Protein AF-A0A954VX16-F1 (afdb_monomer_lite)

Secondary structure (DSSP, 8-state):
---HHHHHHHHHHHHHHHTT-HHHHHHHHHHHHHH-SSHHHHHHHHHHHHHHHHHTT-HHHHHHHHHHHHHH---HHHHHHHHHHHHHHS--HHHHHHHHHHHHHHTTSS-SS-HHHHHHHHHHHHHHHHTT--

pLDDT: mean 83.78, std 14.0, range [43.88, 97.75]

Radius of gyration: 15.34 Å; chains: 1; bounding box: 31×36×38 Å

Foldseek 3Di:
DFDPVLVVLLVVLVVCLVVLVLVVSLVSLVVSLVVPPALLSVLVSLQVNLVSCVVVVVLVSSLVSLVVSCVSPNALVSLQSNLVSCLPPVLPNVSSVVSLVVSVVVLVPDDDVRPVVNVVSVCVNVVCVVVPSD

Sequence (134 aa):
MMPPSIQDLEKHAVKLRCHGEYEKARDVFRQCVTEAPDDGWRSYFHRMIADCYIDENEFELASSELNRAVEIDPLPFSLVNLAVFVGRDRRDVERARELFELALEMGRNISDAEFDFELFSRRTVRSMAELGAF

Structure (mmCIF, N/CA/C/O backbone):
data_AF-A0A954VX16-F1
#
_entry.id   AF-A0A954VX16-F1
#
loop_
_atom_site.group_PDB
_atom_site.id
_atom_site.type_symbol
_atom_site.label_atom_id
_atom_site.label_alt_id
_atom_site.label_comp_id
_atom_site.label_asym_id
_atom_site.label_entity_id
_atom_site.label_seq_id
_atom_site.pdbx_PDB_ins_code
_atom_site.Cartn_x
_atom_site.Cartn_y
_atom_site.Cartn_z
_atom_site.occupancy
_atom_site.B_iso_or_equiv
_atom_site.auth_seq_id
_atom_site.auth_comp_id
_atom_site.auth_asym_id
_atom_site.auth_atom_id
_atom_site.pdbx_PDB_model_num
ATOM 1 N N . MET A 1 1 ? 6.508 4.357 -18.444 1.00 72.75 1 MET A N 1
ATOM 2 C CA . MET A 1 1 ? 5.639 3.285 -18.993 1.00 72.75 1 MET A CA 1
ATOM 3 C C . MET A 1 1 ? 6.092 1.978 -18.372 1.00 72.75 1 MET A C 1
ATOM 5 O O . MET A 1 1 ? 7.295 1.750 -18.337 1.00 72.75 1 MET A O 1
ATOM 9 N N . MET A 1 2 ? 5.169 1.169 -17.851 1.00 82.56 2 MET A N 1
ATOM 10 C CA . MET A 1 2 ? 5.505 -0.087 -17.175 1.00 82.56 2 MET A CA 1
ATOM 11 C C . MET A 1 2 ? 6.027 -1.140 -18.178 1.00 82.56 2 MET A C 1
ATOM 13 O O . MET A 1 2 ? 5.388 -1.337 -19.214 1.00 82.56 2 MET A O 1
ATOM 17 N N . PRO A 1 3 ? 7.164 -1.808 -17.902 1.00 87.69 3 PRO A N 1
ATOM 18 C CA . PRO A 1 3 ? 7.676 -2.909 -18.713 1.00 87.69 3 PRO A CA 1
ATOM 19 C C . PRO A 1 3 ? 6.673 -4.069 -18.830 1.00 87.69 3 PRO A C 1
ATOM 21 O O . PRO A 1 3 ? 6.014 -4.390 -17.839 1.00 87.69 3 PRO A O 1
ATOM 24 N N . PRO A 1 4 ? 6.599 -4.765 -19.983 1.00 88.50 4 PRO A N 1
ATOM 25 C CA . PRO A 1 4 ? 5.703 -5.911 -20.158 1.00 88.50 4 PRO A CA 1
ATOM 26 C C . PRO A 1 4 ? 5.923 -7.030 -19.131 1.00 88.50 4 PRO A C 1
ATOM 28 O O . PRO A 1 4 ? 4.957 -7.623 -18.665 1.00 88.50 4 PRO A O 1
ATOM 31 N N . SER A 1 5 ? 7.177 -7.273 -18.727 1.00 88.38 5 SER A N 1
ATOM 32 C CA . SER A 1 5 ? 7.507 -8.273 -17.701 1.00 88.38 5 SER A CA 1
ATOM 33 C C . SER A 1 5 ? 6.827 -7.968 -16.367 1.00 88.38 5 SER A C 1
ATOM 35 O O . SER A 1 5 ? 6.200 -8.839 -15.773 1.00 88.38 5 SER A O 1
ATOM 37 N N . ILE A 1 6 ? 6.883 -6.708 -15.937 1.00 92.62 6 ILE A N 1
ATOM 38 C CA . ILE A 1 6 ? 6.259 -6.246 -14.697 1.00 92.62 6 ILE A CA 1
ATOM 39 C C . ILE A 1 6 ? 4.740 -6.261 -14.825 1.00 92.62 6 ILE A C 1
ATOM 41 O O . ILE A 1 6 ? 4.052 -6.617 -13.876 1.00 92.62 6 ILE A O 1
ATOM 45 N N . GLN A 1 7 ? 4.208 -5.930 -16.000 1.00 92.88 7 GLN A N 1
ATOM 46 C CA . GLN A 1 7 ? 2.771 -5.972 -16.244 1.00 92.88 7 GLN A CA 1
ATOM 47 C C . GLN A 1 7 ? 2.198 -7.392 -16.109 1.00 92.88 7 GLN A C 1
ATOM 49 O O . GLN A 1 7 ? 1.090 -7.573 -15.604 1.00 92.88 7 GLN A O 1
ATOM 54 N N . ASP A 1 8 ? 2.932 -8.414 -16.547 1.00 94.31 8 ASP A N 1
ATOM 55 C CA . ASP A 1 8 ? 2.503 -9.805 -16.391 1.00 94.31 8 ASP A CA 1
ATOM 56 C C . ASP A 1 8 ? 2.610 -10.276 -14.932 1.00 94.31 8 ASP A C 1
ATOM 58 O O . ASP A 1 8 ? 1.700 -10.954 -14.440 1.00 94.31 8 ASP A O 1
ATOM 62 N N . LEU A 1 9 ? 3.658 -9.857 -14.213 1.00 94.62 9 LEU A N 1
ATOM 63 C CA . LEU A 1 9 ? 3.801 -10.106 -12.774 1.00 94.62 9 LEU A CA 1
ATOM 64 C C . LEU A 1 9 ? 2.689 -9.428 -11.962 1.00 94.62 9 LEU A C 1
ATOM 66 O O . LEU A 1 9 ? 2.063 -10.070 -11.122 1.00 94.62 9 LEU A O 1
ATOM 70 N N . GLU A 1 10 ? 2.382 -8.164 -12.252 1.00 95.25 10 GLU A N 1
ATOM 71 C CA . GLU A 1 10 ? 1.286 -7.416 -11.633 1.00 95.25 10 GLU A CA 1
ATOM 72 C C . GLU A 1 10 ? -0.047 -8.145 -11.834 1.00 95.25 10 GLU A C 1
ATOM 74 O O . GLU A 1 10 ? -0.744 -8.439 -10.863 1.00 95.25 10 GLU A O 1
ATOM 79 N N . LYS A 1 11 ? -0.395 -8.505 -13.077 1.00 95.44 11 LYS A N 1
ATOM 80 C CA . LYS A 1 11 ? -1.630 -9.254 -13.364 1.00 95.44 11 LYS A CA 1
ATOM 81 C C . LYS A 1 11 ? -1.694 -10.566 -12.588 1.00 95.44 11 LYS A C 1
ATOM 83 O O . LYS A 1 11 ? -2.764 -10.945 -12.103 1.00 95.44 11 LYS A O 1
ATOM 88 N N . HIS A 1 12 ? -0.569 -11.269 -12.474 1.00 96.50 12 HIS A N 1
ATOM 89 C CA . HIS A 1 12 ? -0.490 -12.502 -11.702 1.00 96.50 12 HIS A CA 1
ATOM 90 C C . HIS A 1 12 ? -0.726 -12.255 -10.204 1.00 96.50 12 HIS A C 1
ATOM 92 O O . HIS A 1 12 ? -1.557 -12.940 -9.604 1.00 96.50 12 HIS A O 1
ATOM 98 N N . ALA A 1 13 ? -0.073 -11.248 -9.625 1.00 96.56 13 ALA A N 1
ATOM 99 C CA . ALA A 1 13 ? -0.231 -10.860 -8.226 1.00 96.56 13 ALA A CA 1
ATOM 100 C C . ALA A 1 13 ? -1.666 -10.422 -7.899 1.00 96.56 13 ALA A C 1
ATOM 102 O O . ALA A 1 13 ? -2.250 -10.875 -6.915 1.00 96.56 13 ALA A O 1
ATOM 103 N N . VAL A 1 14 ? -2.280 -9.610 -8.766 1.00 95.94 14 VAL A N 1
ATOM 104 C CA . VAL A 1 14 ? -3.682 -9.188 -8.628 1.00 95.94 14 VAL A CA 1
ATOM 105 C C . VAL A 1 14 ? -4.609 -10.400 -8.646 1.00 95.94 14 VAL A C 1
ATOM 107 O O . VAL A 1 14 ? -5.511 -10.498 -7.814 1.00 95.94 14 VAL A O 1
ATOM 110 N N . LYS A 1 15 ? -4.364 -11.367 -9.539 1.00 97.19 15 LYS A N 1
ATOM 111 C CA . LYS A 1 15 ? -5.131 -12.614 -9.559 1.00 97.19 15 LYS A CA 1
ATOM 112 C C . LYS A 1 15 ? -4.979 -13.381 -8.245 1.00 97.19 15 LYS A C 1
ATOM 114 O O . LYS A 1 15 ? -5.997 -13.808 -7.711 1.00 97.19 15 LYS A O 1
ATOM 119 N N . LEU A 1 16 ? -3.762 -13.539 -7.721 1.00 96.94 16 LEU A N 1
ATOM 120 C CA . LEU A 1 16 ? -3.517 -14.209 -6.436 1.00 96.94 16 LEU A CA 1
ATOM 121 C C . LEU A 1 16 ? -4.277 -13.525 -5.291 1.00 96.94 16 LEU A C 1
ATOM 123 O O . LEU A 1 16 ? -4.983 -14.203 -4.546 1.00 96.94 16 LEU A O 1
ATOM 127 N N . ARG A 1 17 ? -4.233 -12.187 -5.218 1.00 95.88 17 ARG A N 1
ATOM 128 C CA . ARG A 1 17 ? -4.998 -11.403 -4.235 1.00 95.88 17 ARG A CA 1
ATOM 129 C C . ARG A 1 17 ? -6.498 -11.677 -4.340 1.00 95.88 17 ARG A C 1
ATOM 131 O O . ARG A 1 17 ? -7.136 -11.959 -3.335 1.00 95.88 17 ARG A O 1
ATOM 138 N N . CYS A 1 18 ? -7.059 -11.684 -5.551 1.00 94.69 18 CYS A N 1
ATOM 139 C CA . CYS A 1 18 ? -8.476 -12.003 -5.763 1.00 94.69 18 CYS A CA 1
ATOM 140 C C . CYS A 1 18 ? -8.865 -13.435 -5.351 1.00 94.69 18 CYS A C 1
ATOM 142 O O . CYS A 1 18 ? -10.043 -13.687 -5.114 1.00 94.69 18 CYS A O 1
ATOM 144 N N . HIS A 1 19 ? -7.911 -14.369 -5.280 1.00 95.50 19 HIS A N 1
ATOM 145 C CA . HIS A 1 19 ? -8.134 -15.737 -4.791 1.00 95.50 19 HIS A CA 1
ATOM 146 C C . HIS A 1 19 ? -7.867 -15.880 -3.281 1.00 95.50 19 HIS A C 1
ATOM 148 O O . HIS A 1 19 ? -7.981 -16.982 -2.750 1.00 95.50 19 HIS A O 1
ATOM 154 N N . GLY A 1 20 ? -7.520 -14.791 -2.585 1.00 94.25 20 GLY A N 1
ATOM 155 C CA . GLY A 1 20 ? -7.176 -14.799 -1.162 1.00 94.25 20 GLY A CA 1
ATOM 156 C C . GLY A 1 20 ? -5.768 -15.318 -0.857 1.00 94.25 20 GLY A C 1
ATOM 157 O O . GLY A 1 20 ? -5.435 -15.556 0.299 1.00 94.25 20 GLY A O 1
ATOM 158 N N . GLU A 1 21 ? -4.918 -15.505 -1.871 1.00 97.31 21 GLU A N 1
ATOM 159 C CA . GLU A 1 21 ? -3.530 -15.953 -1.705 1.00 97.31 21 GLU A CA 1
ATOM 160 C C . GLU A 1 21 ? -2.607 -14.752 -1.433 1.00 97.31 21 GLU A C 1
ATOM 162 O O . GLU A 1 21 ? -1.698 -14.449 -2.210 1.00 97.31 21 GLU A O 1
ATOM 167 N N . TYR A 1 22 ? -2.872 -14.032 -0.342 1.00 95.88 22 TYR A N 1
ATOM 168 C CA . TYR A 1 22 ? -2.277 -12.722 -0.066 1.00 95.88 22 TYR A CA 1
ATOM 169 C C . TYR A 1 22 ? -0.759 -12.757 0.129 1.00 95.88 22 TYR A C 1
ATOM 171 O O . TYR A 1 22 ? -0.062 -11.891 -0.394 1.00 95.88 22 TYR A O 1
ATOM 179 N N . GLU A 1 23 ? -0.221 -13.769 0.813 1.00 96.50 23 GLU A N 1
ATOM 180 C CA . GLU A 1 23 ? 1.230 -13.931 0.980 1.00 96.50 23 GLU A CA 1
ATOM 181 C C . GLU A 1 23 ? 1.941 -14.054 -0.373 1.00 96.50 23 GLU A C 1
ATOM 183 O O . GLU A 1 23 ? 2.873 -13.302 -0.661 1.00 96.50 23 GLU A O 1
ATOM 188 N N . LYS A 1 24 ? 1.431 -14.925 -1.252 1.00 96.75 24 LYS A N 1
ATOM 189 C CA . LYS A 1 24 ? 1.984 -15.103 -2.599 1.00 96.75 24 LYS A CA 1
ATOM 190 C C . LYS A 1 24 ? 1.825 -13.843 -3.440 1.00 96.75 24 LYS A C 1
ATOM 192 O O . LYS A 1 24 ? 2.740 -13.480 -4.172 1.00 96.75 24 LYS A O 1
ATOM 197 N N . ALA A 1 25 ? 0.684 -13.159 -3.331 1.00 97.56 25 ALA A N 1
ATOM 198 C CA . ALA A 1 25 ? 0.475 -11.883 -4.006 1.00 97.56 25 ALA A CA 1
ATOM 199 C C . ALA A 1 25 ? 1.528 -10.851 -3.571 1.00 97.56 25 ALA A C 1
ATOM 201 O O . ALA A 1 25 ? 2.136 -10.206 -4.424 1.00 97.56 25 ALA A O 1
ATOM 202 N N . ARG A 1 26 ? 1.809 -10.746 -2.265 1.00 97.75 26 ARG A N 1
ATOM 203 C CA . ARG A 1 26 ? 2.858 -9.864 -1.735 1.00 97.75 26 ARG A CA 1
ATOM 204 C C . ARG A 1 26 ? 4.244 -10.228 -2.248 1.00 97.75 26 ARG A C 1
ATOM 206 O O . ARG A 1 26 ? 4.995 -9.318 -2.579 1.00 97.75 26 ARG A O 1
ATOM 213 N N . ASP A 1 27 ? 4.592 -11.507 -2.332 1.00 97.50 27 ASP A N 1
ATOM 214 C CA . ASP A 1 27 ? 5.897 -11.924 -2.860 1.00 97.50 27 ASP A CA 1
ATOM 215 C C . ASP A 1 27 ? 6.088 -11.495 -4.314 1.00 97.50 27 ASP A C 1
ATOM 217 O O . ASP A 1 27 ? 7.125 -10.925 -4.663 1.00 97.50 27 ASP A O 1
ATOM 221 N N . VAL A 1 28 ? 5.057 -11.669 -5.143 1.00 97.31 28 VAL A N 1
ATOM 222 C CA . VAL A 1 28 ? 5.091 -11.205 -6.534 1.00 97.31 28 VAL A CA 1
ATOM 223 C C . VAL A 1 28 ? 5.143 -9.674 -6.593 1.00 97.31 28 VAL A C 1
ATOM 225 O O . VAL A 1 28 ? 5.942 -9.120 -7.344 1.00 97.31 28 VAL A O 1
ATOM 228 N N . PHE A 1 29 ? 4.384 -8.955 -5.759 1.00 97.44 29 PHE A N 1
ATOM 229 C CA . PHE A 1 29 ? 4.474 -7.492 -5.708 1.00 97.44 29 PHE A CA 1
ATOM 230 C C . PHE A 1 29 ? 5.846 -6.987 -5.232 1.00 97.44 29 PHE A C 1
ATOM 232 O O . PHE A 1 29 ? 6.328 -5.985 -5.753 1.00 97.44 29 PHE A O 1
ATOM 239 N N . ARG A 1 30 ? 6.526 -7.674 -4.304 1.00 97.12 30 ARG A N 1
ATOM 240 C CA . ARG A 1 30 ? 7.908 -7.341 -3.896 1.00 97.12 30 ARG A CA 1
ATOM 241 C C . ARG A 1 30 ? 8.900 -7.520 -5.044 1.00 97.12 30 ARG A C 1
ATOM 243 O O . ARG A 1 30 ? 9.831 -6.723 -5.181 1.00 97.12 30 ARG A O 1
ATOM 250 N N . GLN A 1 31 ? 8.689 -8.530 -5.887 1.00 95.81 31 GLN A N 1
ATOM 251 C CA . GLN A 1 31 ? 9.445 -8.661 -7.129 1.00 95.81 31 GLN A CA 1
ATOM 252 C C . GLN A 1 31 ? 9.186 -7.456 -8.046 1.00 95.81 31 GLN A C 1
ATOM 254 O O . GLN A 1 31 ? 10.141 -6.837 -8.514 1.00 95.81 31 GLN A O 1
ATOM 259 N N . CYS A 1 32 ? 7.925 -7.043 -8.214 1.00 95.56 32 CYS A N 1
ATOM 260 C CA . CYS A 1 32 ? 7.587 -5.846 -8.986 1.00 95.56 32 CYS A CA 1
ATOM 261 C C . CYS A 1 32 ? 8.252 -4.570 -8.439 1.00 95.56 32 CYS A C 1
ATOM 263 O O . CYS A 1 32 ? 8.726 -3.762 -9.231 1.00 95.56 32 CYS A O 1
ATOM 265 N N . VAL A 1 33 ? 8.356 -4.397 -7.113 1.00 95.31 33 VAL A N 1
ATOM 266 C CA . VAL A 1 33 ? 9.090 -3.269 -6.494 1.00 95.31 33 VAL A CA 1
ATOM 267 C C . VAL A 1 33 ? 10.562 -3.259 -6.921 1.00 95.31 33 VAL A C 1
ATOM 269 O O . VAL A 1 33 ? 11.121 -2.201 -7.208 1.00 95.31 33 VAL A O 1
ATOM 272 N N . THR A 1 34 ? 11.193 -4.433 -6.977 1.00 93.62 34 THR A N 1
ATOM 273 C CA . THR A 1 34 ? 12.614 -4.568 -7.334 1.00 93.62 34 THR A CA 1
ATOM 274 C C . THR A 1 34 ? 12.850 -4.279 -8.816 1.00 93.62 34 THR A C 1
ATOM 276 O O . THR A 1 34 ? 13.837 -3.640 -9.173 1.00 93.62 34 THR A O 1
ATOM 279 N N . GLU A 1 35 ? 11.937 -4.724 -9.679 1.00 92.69 35 GLU A N 1
ATOM 280 C CA . GLU A 1 35 ? 12.030 -4.535 -11.130 1.00 92.69 35 GLU A CA 1
ATOM 281 C C . GLU A 1 35 ? 11.507 -3.168 -11.600 1.00 92.69 35 GLU A C 1
ATOM 283 O O . GLU A 1 35 ? 11.749 -2.780 -12.744 1.00 92.69 35 GLU A O 1
ATOM 288 N N . ALA A 1 36 ? 10.801 -2.430 -10.738 1.00 92.75 36 ALA A N 1
ATOM 289 C CA . ALA A 1 36 ? 10.136 -1.179 -11.079 1.00 92.75 36 ALA A CA 1
ATOM 290 C C . ALA A 1 36 ? 11.089 -0.162 -11.745 1.00 92.75 36 ALA A C 1
ATOM 292 O O . ALA A 1 36 ? 12.178 0.107 -11.221 1.00 92.75 36 ALA A O 1
ATOM 293 N N . PRO A 1 37 ? 10.675 0.442 -12.878 1.00 90.75 37 PRO A N 1
ATOM 294 C CA . PRO A 1 37 ? 11.541 1.303 -13.684 1.00 90.75 37 PRO A CA 1
ATOM 295 C C . PRO A 1 37 ? 11.752 2.693 -13.070 1.00 90.75 37 PRO A C 1
ATOM 297 O O . PRO A 1 37 ? 12.720 3.368 -13.410 1.00 90.75 37 PRO A O 1
ATOM 300 N N . ASP A 1 38 ? 10.847 3.128 -12.195 1.00 93.00 38 ASP A N 1
ATOM 301 C CA . ASP A 1 38 ? 10.873 4.424 -11.528 1.00 93.00 38 ASP A CA 1
ATOM 302 C C . ASP A 1 38 ? 10.161 4.344 -10.167 1.00 93.00 38 ASP A C 1
ATOM 304 O O . ASP A 1 38 ? 9.539 3.333 -9.818 1.00 93.00 38 ASP A O 1
ATOM 308 N N . ASP A 1 39 ? 10.288 5.418 -9.392 1.00 91.50 39 ASP A N 1
ATOM 309 C CA . ASP A 1 39 ? 9.749 5.515 -8.037 1.00 91.50 39 ASP A CA 1
ATOM 310 C C . ASP A 1 39 ? 8.213 5.543 -8.004 1.00 91.50 39 ASP A C 1
ATOM 312 O O . ASP A 1 39 ? 7.617 4.997 -7.076 1.00 91.50 39 ASP A O 1
ATOM 316 N N . GLY A 1 40 ? 7.553 6.039 -9.056 1.00 90.56 40 GLY A N 1
ATOM 317 C CA . GLY A 1 40 ? 6.093 6.009 -9.158 1.00 90.56 40 GLY A CA 1
ATOM 318 C C . GLY A 1 40 ? 5.552 4.576 -9.188 1.00 90.56 40 GLY A C 1
ATOM 319 O O . GLY A 1 40 ? 4.619 4.236 -8.456 1.00 90.56 40 GLY A O 1
ATOM 320 N N . TRP A 1 41 ? 6.189 3.683 -9.956 1.00 92.50 41 TRP A N 1
ATOM 321 C CA . TRP A 1 41 ? 5.829 2.258 -9.939 1.00 92.50 41 TRP A CA 1
ATOM 322 C C . TRP A 1 41 ? 6.202 1.570 -8.625 1.00 92.50 41 TRP A C 1
ATOM 324 O O . TRP A 1 41 ? 5.442 0.725 -8.153 1.00 92.50 41 TRP A O 1
ATOM 334 N N . ARG A 1 42 ? 7.326 1.932 -7.991 1.00 94.06 42 ARG A N 1
ATOM 335 C CA . ARG A 1 42 ? 7.673 1.395 -6.660 1.00 94.06 42 ARG A CA 1
ATOM 336 C C . ARG A 1 42 ? 6.620 1.761 -5.620 1.00 94.06 42 ARG A C 1
ATOM 338 O O . ARG A 1 42 ? 6.147 0.874 -4.910 1.00 94.06 42 ARG A O 1
ATOM 345 N N . SER A 1 43 ? 6.214 3.031 -5.568 1.00 93.75 43 SER A N 1
ATOM 346 C CA . SER A 1 43 ? 5.138 3.513 -4.693 1.00 93.75 43 SER A CA 1
ATOM 347 C C . SER A 1 43 ? 3.829 2.768 -4.963 1.00 93.75 43 SER A C 1
ATOM 349 O O . SER A 1 43 ? 3.196 2.253 -4.035 1.00 93.75 43 SER A O 1
ATOM 351 N N . TYR A 1 44 ? 3.471 2.601 -6.240 1.00 92.69 44 TYR A N 1
ATOM 352 C CA . TYR A 1 44 ? 2.306 1.818 -6.646 1.00 92.69 44 TYR A CA 1
ATOM 353 C C . TYR A 1 44 ? 2.346 0.374 -6.114 1.00 92.69 44 TYR A C 1
ATOM 355 O O . TYR A 1 44 ? 1.358 -0.097 -5.547 1.00 92.69 44 TYR A O 1
ATOM 363 N N . PHE A 1 45 ? 3.474 -0.331 -6.229 1.00 95.38 45 PHE A N 1
ATOM 364 C CA . PHE A 1 45 ? 3.568 -1.708 -5.738 1.00 95.38 45 PHE A CA 1
ATOM 365 C C . PHE A 1 45 ? 3.585 -1.805 -4.211 1.00 95.38 45 PHE A C 1
ATOM 367 O O . PHE A 1 45 ? 2.961 -2.716 -3.671 1.00 95.38 45 PHE A O 1
ATOM 374 N N . HIS A 1 46 ? 4.194 -0.855 -3.495 1.00 96.56 46 HIS A N 1
ATOM 375 C CA . HIS A 1 46 ? 4.066 -0.790 -2.033 1.00 96.56 46 HIS A CA 1
ATOM 376 C C . HIS A 1 46 ? 2.607 -0.621 -1.596 1.00 96.56 46 HIS A C 1
ATOM 378 O O . HIS A 1 46 ? 2.154 -1.302 -0.676 1.00 96.56 46 HIS A O 1
ATOM 384 N N . ARG A 1 47 ? 1.828 0.197 -2.310 1.00 94.88 47 ARG A N 1
ATOM 385 C CA . ARG A 1 47 ? 0.381 0.294 -2.088 1.00 94.88 47 ARG A CA 1
ATOM 386 C C . ARG A 1 47 ? -0.331 -1.041 -2.345 1.00 94.88 47 ARG A C 1
ATOM 388 O O . ARG A 1 47 ? -1.197 -1.411 -1.562 1.00 94.88 47 ARG A O 1
ATOM 395 N N . MET A 1 48 ? 0.018 -1.781 -3.397 1.00 95.31 48 MET A N 1
ATOM 396 C CA . MET A 1 48 ? -0.589 -3.098 -3.653 1.00 95.31 48 MET A CA 1
ATOM 397 C C . MET A 1 48 ? -0.279 -4.116 -2.547 1.00 95.31 48 MET A C 1
ATOM 399 O O . MET A 1 48 ? -1.159 -4.885 -2.161 1.00 95.31 48 MET A O 1
ATOM 403 N N . ILE A 1 49 ? 0.935 -4.087 -1.988 1.00 97.12 49 ILE A N 1
ATOM 404 C CA . ILE A 1 49 ? 1.299 -4.891 -0.811 1.00 97.12 49 ILE A CA 1
ATOM 405 C C . ILE A 1 49 ? 0.457 -4.466 0.399 1.00 97.12 49 ILE A C 1
ATOM 407 O O . ILE A 1 49 ? -0.035 -5.332 1.125 1.00 97.12 49 ILE A O 1
ATOM 411 N N . ALA A 1 50 ? 0.256 -3.159 0.600 1.00 95.56 50 ALA A N 1
ATOM 412 C CA . ALA A 1 50 ? -0.605 -2.653 1.662 1.00 95.56 50 ALA A CA 1
ATOM 413 C C . ALA A 1 50 ? -2.043 -3.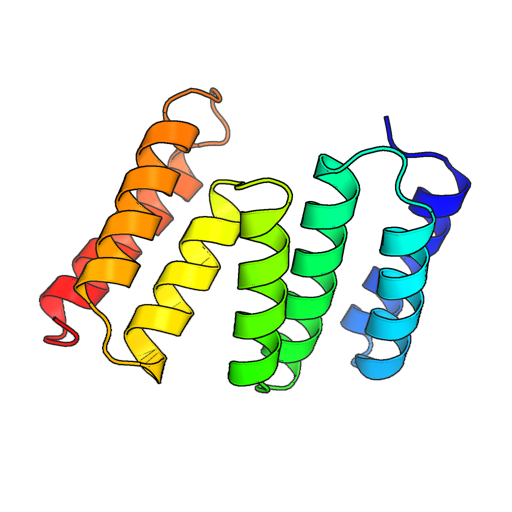160 1.520 1.00 95.56 50 ALA A C 1
ATOM 415 O O . ALA A 1 50 ? -2.591 -3.662 2.494 1.00 95.56 50 ALA A O 1
ATOM 416 N N . ASP A 1 51 ? -2.626 -3.109 0.319 1.00 93.44 51 ASP A N 1
ATOM 417 C CA . ASP A 1 51 ? -3.972 -3.633 0.068 1.00 93.44 51 ASP A CA 1
ATOM 418 C C . ASP A 1 51 ? -4.080 -5.122 0.451 1.00 93.44 51 ASP A C 1
ATOM 420 O O . ASP A 1 51 ? -5.061 -5.522 1.067 1.00 93.44 51 ASP A O 1
ATOM 424 N N . CYS A 1 52 ? -3.059 -5.943 0.167 1.00 96.00 52 CYS A N 1
ATOM 425 C CA . CYS A 1 52 ? -3.049 -7.344 0.606 1.00 96.00 52 CYS A CA 1
ATOM 426 C C . CYS A 1 52 ? -3.090 -7.489 2.134 1.00 96.00 52 CYS A C 1
ATOM 428 O O . CYS A 1 52 ? -3.720 -8.412 2.635 1.00 96.00 52 CYS A O 1
ATOM 430 N N . TYR A 1 53 ? -2.413 -6.611 2.878 1.00 95.69 53 TYR A N 1
ATOM 431 C CA . TYR A 1 53 ? -2.496 -6.612 4.341 1.00 95.69 53 TYR A CA 1
ATOM 432 C C . TYR A 1 53 ? -3.854 -6.106 4.842 1.00 95.69 53 TYR A C 1
ATOM 434 O O . TYR A 1 53 ? -4.371 -6.635 5.821 1.00 95.69 53 TYR A O 1
ATOM 442 N N . ILE A 1 54 ? -4.466 -5.131 4.160 1.00 91.69 54 ILE A N 1
ATOM 443 C CA . ILE A 1 54 ? -5.827 -4.662 4.470 1.00 91.69 54 ILE A CA 1
ATOM 444 C C . ILE A 1 54 ? -6.831 -5.803 4.309 1.00 91.69 54 ILE A C 1
ATOM 446 O O . ILE A 1 54 ? -7.662 -6.004 5.193 1.00 91.69 54 ILE A O 1
ATOM 450 N N . ASP A 1 55 ? -6.722 -6.571 3.224 1.00 92.56 55 ASP A N 1
ATOM 451 C CA . ASP A 1 55 ? -7.587 -7.723 2.960 1.00 92.56 55 ASP A CA 1
ATOM 452 C C . ASP A 1 55 ? -7.422 -8.837 4.022 1.00 92.56 55 ASP A C 1
ATOM 454 O O . ASP A 1 55 ? -8.362 -9.588 4.291 1.00 92.56 55 ASP A O 1
ATOM 458 N N . GLU A 1 56 ? -6.256 -8.915 4.676 1.00 93.75 56 GLU A N 1
ATOM 459 C CA . GLU A 1 56 ? -5.979 -9.811 5.812 1.00 93.75 56 GLU A CA 1
ATOM 460 C C . GLU A 1 56 ? -6.304 -9.208 7.191 1.00 93.75 56 GLU A C 1
ATOM 462 O O . GLU A 1 56 ? -6.218 -9.910 8.195 1.00 93.75 56 GLU A O 1
ATOM 467 N N . ASN A 1 57 ? -6.748 -7.948 7.258 1.00 91.12 57 ASN A N 1
ATOM 468 C CA . ASN A 1 57 ? -6.931 -7.164 8.492 1.00 91.12 57 ASN A CA 1
ATOM 469 C C . ASN A 1 57 ? -5.637 -6.901 9.294 1.00 91.12 57 ASN A C 1
ATOM 471 O O . ASN A 1 57 ? -5.697 -6.593 10.482 1.00 91.12 57 ASN A O 1
ATOM 475 N N . GLU A 1 58 ? -4.474 -6.971 8.648 1.00 93.06 58 GLU A N 1
ATOM 476 C CA . GLU A 1 58 ? -3.155 -6.663 9.220 1.00 93.06 58 GLU A CA 1
ATOM 477 C C . GLU A 1 58 ? -2.850 -5.159 9.062 1.00 93.06 58 GLU A C 1
ATOM 479 O O . GLU A 1 58 ? -2.009 -4.729 8.262 1.00 93.06 58 GLU A O 1
ATOM 484 N N . PHE A 1 59 ? -3.601 -4.319 9.775 1.00 88.44 59 PHE A N 1
ATOM 485 C CA . PHE A 1 59 ? -3.640 -2.872 9.529 1.00 88.44 59 PHE A CA 1
ATOM 486 C C . PHE A 1 59 ? -2.327 -2.144 9.847 1.00 88.44 59 PHE A C 1
ATOM 488 O O . PHE A 1 59 ? -1.982 -1.172 9.170 1.00 88.44 59 PHE A O 1
ATOM 495 N N . GLU A 1 60 ? -1.558 -2.611 10.826 1.00 90.44 60 GLU A N 1
ATOM 496 C CA . GLU A 1 60 ? -0.259 -2.042 11.189 1.00 90.44 60 GLU A CA 1
ATOM 497 C C . GLU A 1 60 ? 0.767 -2.265 10.070 1.00 90.44 60 GLU A C 1
ATOM 499 O O . GLU A 1 60 ? 1.522 -1.354 9.712 1.00 90.44 60 GLU A O 1
ATOM 504 N N . LEU A 1 61 ? 0.756 -3.458 9.467 1.00 93.44 61 LEU A N 1
ATOM 505 C CA . LEU A 1 61 ? 1.606 -3.792 8.325 1.00 93.44 61 LEU A CA 1
ATOM 506 C C . LEU A 1 61 ? 1.170 -3.022 7.075 1.00 93.44 61 LEU A C 1
ATOM 508 O O . LEU A 1 61 ? 2.019 -2.457 6.382 1.00 93.44 61 LEU A O 1
ATOM 512 N N . ALA A 1 62 ? -0.140 -2.911 6.833 1.00 93.25 62 ALA A N 1
ATOM 513 C CA . ALA A 1 62 ? -0.678 -2.081 5.757 1.00 93.25 62 ALA A CA 1
ATOM 514 C C . ALA A 1 62 ? -0.235 -0.615 5.889 1.00 93.25 62 ALA A C 1
ATOM 516 O O . ALA A 1 62 ? 0.246 -0.015 4.927 1.00 93.25 62 ALA A O 1
ATOM 517 N N . SER A 1 63 ? -0.336 -0.050 7.094 1.00 91.25 63 SER A N 1
ATOM 518 C CA . SER A 1 63 ? 0.106 1.313 7.395 1.00 91.25 63 SER A CA 1
ATOM 519 C C . SER A 1 63 ? 1.609 1.490 7.159 1.00 91.25 63 SER A C 1
ATOM 521 O O . SER A 1 63 ? 2.037 2.508 6.611 1.00 91.25 63 SER A O 1
ATOM 523 N N . SER A 1 64 ? 2.433 0.497 7.508 1.00 94.25 64 SER A N 1
ATOM 524 C CA . SER A 1 64 ? 3.874 0.543 7.235 1.00 94.25 64 SER A CA 1
ATOM 525 C C . SER A 1 64 ? 4.183 0.599 5.736 1.00 94.25 64 SER A C 1
ATOM 527 O O . SER A 1 64 ? 5.012 1.410 5.324 1.00 94.25 64 SER A O 1
ATOM 529 N N . GLU A 1 65 ? 3.504 -0.204 4.916 1.00 95.88 65 GLU A N 1
ATOM 530 C CA . GLU A 1 65 ? 3.703 -0.189 3.462 1.00 95.88 65 GLU A CA 1
ATOM 531 C C . GLU A 1 65 ? 3.143 1.083 2.808 1.00 95.88 65 GLU A C 1
ATOM 533 O O . GLU A 1 65 ? 3.763 1.622 1.893 1.00 95.88 65 GLU A O 1
ATOM 538 N N . LEU A 1 66 ? 2.033 1.633 3.313 1.00 94.38 66 LEU A N 1
ATOM 539 C CA . LEU A 1 66 ? 1.513 2.928 2.859 1.00 94.38 66 LEU A CA 1
ATOM 540 C C . LEU A 1 66 ? 2.455 4.086 3.195 1.00 94.38 66 LEU A C 1
ATOM 542 O O . LEU A 1 66 ? 2.631 4.970 2.361 1.00 94.38 66 LEU A O 1
ATOM 546 N N . ASN A 1 67 ? 3.093 4.075 4.372 1.00 93.94 67 ASN A N 1
ATOM 547 C CA . ASN A 1 67 ? 4.128 5.061 4.699 1.00 93.94 67 ASN A CA 1
ATOM 548 C C . ASN A 1 67 ? 5.284 4.985 3.695 1.00 93.94 67 ASN A C 1
ATOM 550 O O . ASN A 1 67 ? 5.671 6.016 3.157 1.00 93.94 67 ASN A O 1
ATOM 554 N N . ARG A 1 68 ? 5.778 3.780 3.374 1.00 95.06 68 ARG A N 1
ATOM 555 C CA . ARG A 1 68 ? 6.829 3.609 2.353 1.00 95.06 68 ARG A CA 1
ATOM 556 C C . ARG A 1 68 ? 6.390 4.114 0.984 1.00 95.06 68 ARG A C 1
ATOM 558 O O . ARG A 1 68 ?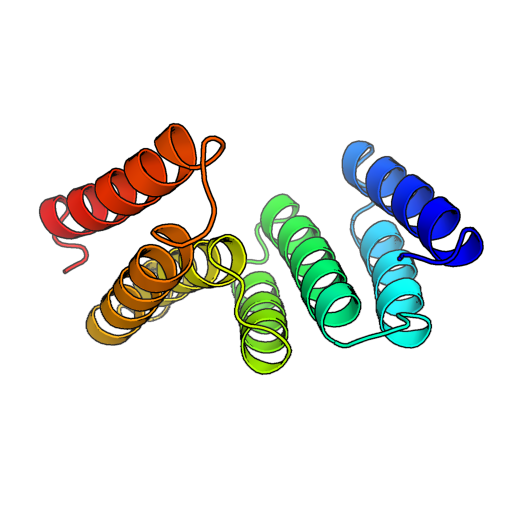 7.160 4.794 0.318 1.00 95.06 68 ARG A O 1
ATOM 565 N N . ALA A 1 69 ? 5.161 3.808 0.568 1.00 94.31 69 ALA A N 1
ATOM 566 C CA . ALA A 1 69 ? 4.626 4.302 -0.698 1.00 94.31 69 ALA A CA 1
ATOM 567 C C . ALA A 1 69 ? 4.645 5.839 -0.743 1.00 94.31 69 ALA A C 1
ATOM 569 O O . ALA A 1 69 ? 5.142 6.416 -1.705 1.00 94.31 69 ALA A O 1
ATOM 570 N N . VAL A 1 70 ? 4.176 6.494 0.325 1.00 93.19 70 VAL A N 1
ATOM 571 C CA . VAL A 1 70 ? 4.154 7.961 0.447 1.00 93.19 70 VAL A CA 1
ATOM 572 C C . VAL A 1 70 ? 5.560 8.572 0.508 1.00 93.19 70 VAL A C 1
ATOM 574 O O . VAL A 1 70 ? 5.767 9.641 -0.057 1.00 93.19 70 VAL A O 1
ATOM 577 N N . GLU A 1 71 ? 6.521 7.913 1.161 1.00 94.06 71 GLU A N 1
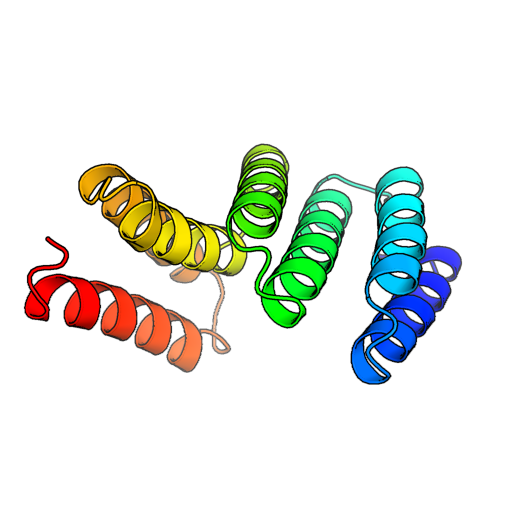ATOM 578 C CA . GLU A 1 71 ? 7.927 8.351 1.207 1.00 94.06 71 GLU A CA 1
ATOM 579 C C . GLU A 1 71 ? 8.612 8.292 -0.166 1.00 94.06 71 GLU A C 1
ATOM 581 O O . GLU A 1 71 ? 9.486 9.110 -0.445 1.00 94.06 71 GLU A O 1
ATOM 586 N N . ILE A 1 72 ? 8.224 7.332 -1.012 1.00 93.62 72 ILE A N 1
ATOM 587 C CA . ILE A 1 72 ? 8.774 7.151 -2.361 1.00 93.62 72 ILE A CA 1
ATOM 588 C C . ILE A 1 72 ? 8.130 8.129 -3.348 1.00 93.62 72 ILE A C 1
ATOM 590 O O . ILE A 1 72 ? 8.827 8.890 -4.015 1.00 93.62 72 ILE A O 1
ATOM 594 N N . ASP A 1 73 ? 6.802 8.086 -3.459 1.00 89.88 73 ASP A N 1
ATOM 595 C CA . ASP A 1 73 ? 6.023 8.978 -4.315 1.00 89.88 73 ASP A CA 1
ATOM 596 C C . ASP A 1 73 ? 4.642 9.206 -3.675 1.00 89.88 73 ASP A C 1
ATOM 598 O O . ASP A 1 73 ? 3.818 8.275 -3.623 1.00 89.88 73 ASP A O 1
ATOM 602 N N . PRO A 1 74 ? 4.380 10.409 -3.136 1.00 87.25 74 PRO A N 1
ATOM 603 C CA . PRO A 1 74 ? 3.152 10.705 -2.424 1.00 87.25 74 PRO A CA 1
ATOM 604 C C . PRO A 1 74 ? 1.998 10.871 -3.413 1.00 87.25 74 PRO A C 1
ATOM 606 O O . PRO A 1 74 ? 1.724 11.952 -3.921 1.00 87.25 74 PRO A O 1
ATOM 609 N N . LEU A 1 75 ? 1.278 9.781 -3.661 1.00 84.88 75 LEU A N 1
ATOM 610 C CA . LEU A 1 75 ? 0.070 9.802 -4.480 1.00 84.88 75 LEU A CA 1
ATOM 611 C C . LEU A 1 75 ? -1.168 10.126 -3.626 1.00 84.88 75 LEU A C 1
ATOM 613 O O . LEU A 1 75 ? -1.281 9.601 -2.511 1.00 84.88 75 LEU A O 1
ATOM 617 N N . PRO A 1 76 ? -2.158 10.882 -4.152 1.00 83.06 76 PRO A N 1
ATOM 618 C CA . PRO A 1 76 ? -3.353 11.278 -3.400 1.00 83.06 76 PRO A CA 1
ATOM 619 C C . PRO A 1 76 ? -4.059 10.109 -2.700 1.00 83.06 76 PRO A C 1
ATOM 621 O O . PRO A 1 76 ? -4.443 10.200 -1.537 1.00 83.06 76 PRO A O 1
ATOM 624 N N . PHE A 1 77 ? -4.182 8.968 -3.379 1.00 81.06 77 PHE A N 1
ATOM 625 C CA . PHE A 1 77 ? -4.819 7.780 -2.811 1.00 81.06 77 PHE A CA 1
ATOM 626 C C . PHE A 1 77 ? -4.015 7.154 -1.662 1.00 81.06 77 PHE A C 1
ATOM 628 O O . PHE A 1 77 ? -4.591 6.754 -0.652 1.00 81.06 77 PHE A O 1
ATOM 635 N N . SER A 1 78 ? -2.688 7.080 -1.794 1.00 85.56 78 SER A N 1
ATOM 636 C CA . SER A 1 78 ? -1.809 6.537 -0.751 1.00 85.56 78 SER A CA 1
ATOM 637 C C . SER A 1 78 ? -1.833 7.420 0.499 1.00 85.56 78 SER A C 1
ATOM 639 O O . SER A 1 78 ? -1.897 6.902 1.612 1.00 85.56 78 SER A O 1
ATOM 641 N N . LEU A 1 79 ? -1.871 8.743 0.312 1.00 87.44 79 LEU A N 1
ATOM 642 C CA . LEU A 1 79 ? -2.016 9.727 1.384 1.00 87.44 79 LEU A CA 1
ATOM 643 C C . LEU A 1 79 ? -3.344 9.573 2.134 1.00 87.44 79 LEU A C 1
ATOM 645 O O . LEU A 1 79 ? -3.349 9.517 3.360 1.00 87.44 79 LEU A O 1
ATOM 649 N N . VAL A 1 80 ? -4.459 9.437 1.408 1.00 85.19 80 VAL A N 1
ATOM 650 C CA . VAL A 1 80 ? -5.793 9.211 1.992 1.00 85.19 80 VAL A CA 1
ATOM 651 C C . VAL A 1 80 ? -5.839 7.921 2.805 1.00 85.19 80 VAL A C 1
ATOM 653 O O . VAL A 1 80 ? -6.286 7.932 3.952 1.00 85.19 80 VAL A O 1
ATOM 656 N N . ASN A 1 81 ? -5.358 6.810 2.245 1.00 85.19 81 ASN A N 1
ATOM 657 C CA . ASN A 1 81 ? -5.357 5.537 2.961 1.00 85.19 81 ASN A CA 1
ATOM 658 C C . ASN A 1 81 ? -4.489 5.613 4.218 1.00 85.19 81 ASN A C 1
ATOM 660 O O . ASN A 1 81 ? -4.915 5.181 5.289 1.00 85.19 81 ASN A O 1
ATOM 664 N N . LEU A 1 82 ? -3.301 6.213 4.115 1.00 87.56 82 LEU A N 1
ATOM 665 C CA . LEU A 1 82 ? -2.423 6.407 5.261 1.00 87.56 82 LEU A CA 1
ATOM 666 C C . LEU A 1 82 ? -3.076 7.285 6.338 1.00 87.56 82 LEU A C 1
ATOM 668 O O . LEU A 1 82 ? -3.000 6.949 7.518 1.00 87.56 82 LEU A O 1
ATOM 672 N N . ALA A 1 83 ? -3.758 8.363 5.947 1.00 86.19 83 ALA A N 1
ATOM 673 C CA . ALA A 1 83 ? -4.472 9.246 6.863 1.00 86.19 83 ALA A CA 1
ATOM 674 C C . ALA A 1 83 ? -5.544 8.496 7.668 1.00 86.19 83 ALA A C 1
ATOM 676 O O . ALA A 1 83 ? -5.639 8.661 8.886 1.00 86.19 83 ALA A O 1
ATOM 677 N N . VAL A 1 84 ? -6.305 7.613 7.011 1.00 84.75 84 VAL A N 1
ATOM 678 C CA . VAL A 1 84 ? -7.302 6.763 7.678 1.00 84.75 84 VAL A CA 1
ATOM 679 C C . VAL A 1 84 ? -6.646 5.862 8.725 1.00 84.75 84 VAL A C 1
ATOM 681 O O . VAL A 1 84 ? -7.154 5.771 9.844 1.00 84.75 84 VAL A O 1
ATOM 684 N N . PHE A 1 85 ? -5.525 5.212 8.397 1.00 83.94 85 PHE A N 1
ATOM 685 C CA . PHE A 1 85 ? -4.832 4.334 9.345 1.00 83.94 85 PHE A CA 1
ATOM 686 C C . PHE A 1 85 ? -4.224 5.103 10.512 1.00 83.94 85 PHE A C 1
ATOM 688 O O . PHE A 1 85 ? -4.440 4.728 11.659 1.00 83.94 85 PHE A O 1
ATOM 695 N N . VAL A 1 86 ? -3.523 6.204 10.243 1.00 83.31 86 VAL A N 1
ATOM 696 C CA . VAL A 1 86 ? -2.895 7.037 11.278 1.00 83.31 86 VAL A CA 1
ATOM 697 C C . VAL A 1 86 ? -3.938 7.605 12.246 1.00 83.31 86 VAL A C 1
ATOM 699 O O . VAL A 1 86 ? -3.743 7.540 13.461 1.00 83.31 86 VAL A O 1
ATOM 702 N N . GLY A 1 87 ? -5.074 8.086 11.731 1.00 77.12 87 GLY A N 1
ATOM 703 C CA . GLY A 1 87 ? -6.155 8.616 12.562 1.00 77.12 87 GLY A CA 1
ATOM 704 C C . GLY A 1 87 ? -6.856 7.546 13.406 1.00 77.12 87 GLY A C 1
ATOM 705 O O . GLY A 1 87 ? -7.257 7.821 14.534 1.00 77.12 87 GLY A O 1
ATOM 706 N N . ARG A 1 88 ? -6.983 6.312 12.896 1.00 75.69 88 ARG A N 1
ATOM 707 C CA . ARG A 1 88 ? -7.629 5.204 13.623 1.00 75.69 88 ARG A CA 1
ATOM 708 C C . ARG A 1 88 ? -6.722 4.552 14.662 1.00 75.69 88 ARG A C 1
ATOM 710 O O . ARG A 1 88 ? -7.149 4.368 15.797 1.00 75.69 88 ARG A O 1
ATOM 717 N N . ASP A 1 89 ? -5.509 4.188 14.260 1.00 71.88 89 ASP A N 1
ATOM 718 C CA . ASP A 1 89 ? -4.581 3.380 15.058 1.00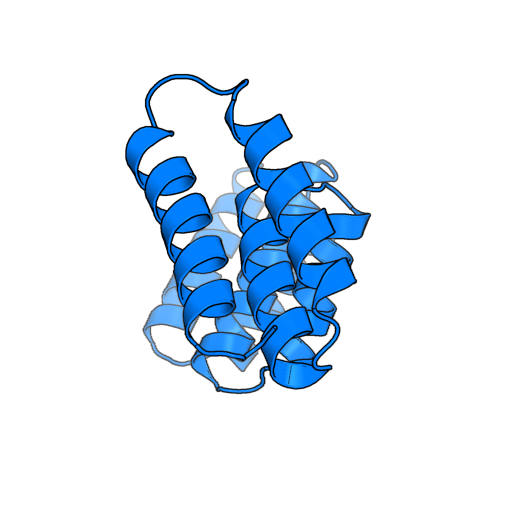 71.88 89 ASP A CA 1
ATOM 719 C C . ASP A 1 89 ? -3.869 4.225 16.120 1.00 71.88 89 ASP A C 1
ATOM 721 O O . ASP A 1 89 ? -3.881 3.921 17.311 1.00 71.88 89 ASP A O 1
ATOM 725 N N . ARG A 1 90 ? -3.309 5.365 15.702 1.00 67.81 90 ARG A N 1
ATOM 726 C CA . ARG A 1 90 ? -2.478 6.202 16.578 1.00 67.81 90 ARG A CA 1
ATOM 727 C C . ARG A 1 90 ? -3.249 7.312 17.274 1.00 67.81 90 ARG A C 1
ATOM 729 O O . ARG A 1 90 ? -2.672 7.999 18.113 1.00 67.81 90 ARG A O 1
ATOM 736 N N . ARG A 1 91 ? -4.527 7.507 16.910 1.00 70.44 91 ARG A N 1
ATOM 737 C CA . ARG A 1 91 ? -5.325 8.696 17.267 1.00 70.44 91 ARG A CA 1
ATOM 738 C C . ARG A 1 91 ? -4.555 9.997 17.013 1.00 70.44 91 ARG A C 1
ATOM 740 O O . ARG A 1 91 ? -4.744 10.986 17.714 1.00 70.44 91 ARG A O 1
ATOM 747 N N . ASP A 1 92 ? -3.662 9.977 16.024 1.00 79.19 92 ASP A N 1
ATOM 748 C CA . ASP A 1 92 ? -2.856 11.126 15.628 1.00 79.19 92 ASP A CA 1
ATOM 749 C C . ASP A 1 92 ? -3.640 11.906 14.573 1.00 79.19 92 ASP A C 1
ATOM 751 O O . ASP A 1 92 ? -3.468 11.761 13.360 1.00 79.19 92 ASP A O 1
ATOM 755 N N . VAL A 1 93 ? -4.618 12.648 15.086 1.00 74.38 93 VAL A N 1
ATOM 756 C CA . VAL A 1 93 ? -5.632 13.355 14.303 1.00 74.38 93 VAL A CA 1
ATOM 757 C C . VAL A 1 93 ? -5.000 14.443 13.444 1.00 74.38 93 VAL A C 1
ATOM 759 O O . VAL A 1 93 ? -5.365 14.594 12.279 1.00 74.38 93 VAL A O 1
ATOM 762 N N . GLU A 1 94 ? -4.030 15.174 13.992 1.00 80.50 94 GLU A N 1
ATOM 763 C CA . GLU A 1 94 ? -3.366 16.258 13.268 1.00 80.50 94 GLU A CA 1
ATOM 764 C C . GLU A 1 94 ? -2.591 15.719 12.071 1.00 80.50 94 GLU A C 1
ATOM 766 O O . GLU A 1 94 ? -2.776 16.203 10.955 1.00 80.50 94 GLU A O 1
ATOM 771 N N . ARG A 1 95 ? -1.831 14.634 12.252 1.00 83.94 95 ARG A N 1
ATOM 772 C CA . ARG A 1 95 ? -1.124 14.005 11.135 1.00 83.94 95 ARG A CA 1
ATOM 773 C C . ARG A 1 95 ? -2.081 13.449 10.081 1.00 83.94 95 ARG A C 1
ATOM 775 O O . ARG A 1 95 ? -1.811 13.560 8.886 1.00 83.94 95 ARG A O 1
ATOM 782 N N . ALA A 1 96 ? -3.199 12.847 10.490 1.00 83.56 96 ALA A N 1
ATOM 783 C CA . ALA A 1 96 ? -4.212 12.383 9.543 1.00 83.56 96 ALA A CA 1
ATOM 784 C C . ALA A 1 96 ? -4.791 13.552 8.726 1.00 83.56 96 ALA A C 1
ATOM 786 O O . ALA A 1 96 ? -4.933 13.445 7.507 1.00 83.56 96 ALA A O 1
ATOM 787 N N . ARG A 1 97 ? -5.073 14.686 9.376 1.00 82.38 97 ARG A N 1
ATOM 788 C CA . ARG A 1 97 ? -5.565 15.900 8.718 1.00 82.38 97 ARG A CA 1
ATOM 789 C C . ARG A 1 97 ? -4.561 16.454 7.708 1.00 82.38 97 ARG A C 1
ATOM 791 O O . ARG A 1 97 ? -4.954 16.712 6.575 1.00 82.38 97 ARG A O 1
ATOM 798 N N . GLU A 1 98 ? -3.287 16.561 8.076 1.00 86.81 98 GLU A N 1
ATOM 799 C CA . GLU A 1 98 ? -2.215 17.018 7.177 1.00 86.81 98 GLU A CA 1
ATOM 800 C C . GLU A 1 98 ? -2.115 16.147 5.915 1.00 86.81 98 GLU A C 1
ATOM 802 O O . GLU A 1 98 ? -2.044 16.660 4.798 1.00 86.81 98 GLU A O 1
ATOM 807 N N . LEU A 1 99 ? -2.178 14.820 6.071 1.00 87.81 99 LEU A N 1
ATOM 808 C CA . LEU A 1 99 ? -2.143 13.878 4.948 1.00 87.81 99 LEU A CA 1
ATOM 809 C C . LEU A 1 99 ? -3.355 14.036 4.016 1.00 87.81 99 LEU A C 1
ATOM 811 O O . LEU A 1 99 ? -3.207 13.973 2.794 1.00 87.81 99 LEU A O 1
ATOM 815 N N . PHE A 1 100 ? -4.548 14.269 4.568 1.00 83.56 100 PHE A N 1
ATOM 816 C CA . PHE A 1 100 ? -5.747 14.536 3.773 1.00 83.56 100 PHE A CA 1
ATOM 817 C C . PHE A 1 100 ? -5.691 15.879 3.040 1.00 83.56 100 PHE A C 1
ATOM 819 O O . PHE A 1 100 ? -6.085 15.955 1.876 1.00 83.56 100 PHE A O 1
ATOM 826 N N . GLU A 1 101 ? -5.220 16.935 3.703 1.00 83.31 101 GLU A N 1
ATOM 827 C CA . GLU A 1 101 ? -5.046 18.256 3.093 1.00 83.31 101 GLU A CA 1
ATOM 828 C C . GLU A 1 101 ? -4.058 18.179 1.921 1.00 83.31 101 GLU A C 1
ATOM 830 O O . GLU A 1 101 ? -4.361 18.676 0.832 1.00 83.31 101 GLU A O 1
ATOM 835 N N . LEU A 1 102 ? -2.950 17.455 2.103 1.00 85.44 102 LEU A N 1
ATOM 836 C CA . LEU A 1 102 ? -1.963 17.199 1.058 1.00 85.44 102 LEU A CA 1
ATOM 837 C C . LEU A 1 102 ? -2.559 16.410 -0.119 1.00 85.44 102 LE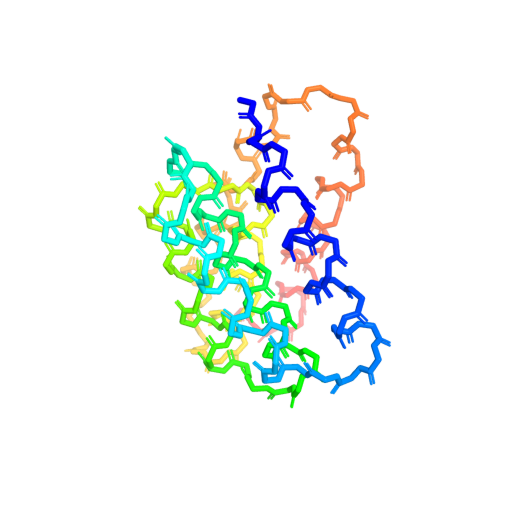U A C 1
ATOM 839 O O . LEU A 1 102 ? -2.361 16.775 -1.279 1.00 85.44 102 LEU A O 1
ATOM 843 N N . ALA A 1 103 ? -3.343 15.365 0.160 1.00 83.75 103 ALA A N 1
ATOM 844 C CA . ALA A 1 103 ? -4.013 14.583 -0.878 1.00 83.75 103 ALA A CA 1
ATOM 845 C C . ALA A 1 103 ? -4.991 15.429 -1.710 1.00 83.75 103 ALA A C 1
ATOM 847 O O . ALA A 1 103 ? -5.057 15.282 -2.931 1.00 83.75 103 ALA A O 1
ATOM 848 N N . LEU A 1 104 ? -5.734 16.330 -1.058 1.00 79.62 104 LEU A N 1
ATOM 849 C CA . LEU A 1 104 ? -6.653 17.259 -1.716 1.00 79.62 104 LEU A CA 1
ATOM 850 C C . LEU A 1 104 ? -5.919 18.326 -2.529 1.00 79.62 104 LEU A C 1
ATOM 852 O O . LEU A 1 104 ? -6.422 18.747 -3.563 1.00 79.62 104 LEU A O 1
ATOM 856 N N . GLU A 1 105 ? -4.762 18.803 -2.074 1.00 81.44 105 GLU A N 1
ATOM 857 C CA . GLU A 1 105 ? -3.961 19.759 -2.840 1.00 81.44 105 GLU A CA 1
ATOM 858 C C . GLU A 1 105 ? -3.430 19.147 -4.135 1.00 81.44 105 GLU A C 1
ATOM 860 O O . GLU A 1 105 ? -3.549 19.758 -5.198 1.00 81.44 105 GLU A O 1
ATOM 865 N N . MET A 1 106 ? -2.934 17.913 -4.065 1.00 75.75 106 MET A N 1
ATOM 866 C CA . MET A 1 106 ? -2.468 17.177 -5.238 1.00 75.75 106 MET A CA 1
ATOM 867 C C . MET A 1 106 ? -3.612 16.801 -6.187 1.00 75.75 106 MET A C 1
ATOM 869 O O . MET A 1 106 ? -3.472 16.941 -7.400 1.00 75.75 106 MET A O 1
ATOM 873 N N . GLY A 1 107 ? -4.753 16.371 -5.642 1.00 67.19 107 GLY A N 1
ATOM 874 C CA . GLY A 1 107 ? -5.958 16.008 -6.396 1.00 67.19 107 GLY A CA 1
ATOM 875 C C . GLY A 1 107 ? -6.838 17.186 -6.828 1.00 67.19 107 GLY A C 1
ATOM 876 O O . GLY A 1 107 ? -8.002 16.977 -7.127 1.00 67.19 107 GLY A O 1
ATOM 877 N N . ARG A 1 108 ? -6.342 18.429 -6.792 1.00 65.75 108 ARG A N 1
ATOM 878 C CA . ARG A 1 108 ? -6.954 19.571 -7.505 1.00 65.75 108 ARG A CA 1
ATOM 879 C C . ARG A 1 108 ? -6.270 19.849 -8.846 1.00 65.75 108 ARG A C 1
ATOM 881 O O . ARG A 1 108 ? -6.641 20.791 -9.543 1.00 65.75 108 ARG A O 1
ATOM 888 N N . ASN A 1 109 ? -5.226 19.086 -9.165 1.00 61.06 109 ASN A N 1
ATOM 889 C CA . ASN A 1 109 ? -4.327 19.335 -10.286 1.00 61.06 109 ASN A CA 1
ATOM 890 C C . ASN A 1 109 ? -4.469 18.281 -11.410 1.00 61.06 109 ASN A C 1
ATOM 892 O O . ASN A 1 109 ? -3.766 18.390 -12.413 1.00 61.06 109 ASN A O 1
ATOM 896 N N . ILE A 1 110 ? -5.347 17.268 -11.283 1.00 56.28 110 ILE A N 1
ATOM 897 C CA . ILE A 1 110 ? -5.427 16.088 -12.171 1.00 56.28 110 ILE A CA 1
ATOM 898 C C . ILE A 1 110 ? -6.869 15.878 -12.704 1.00 56.28 110 ILE A C 1
ATOM 900 O O . ILE A 1 110 ? -7.592 14.991 -12.277 1.00 56.28 110 ILE A O 1
ATOM 904 N N . SER A 1 111 ? -7.285 16.649 -13.712 1.00 50.66 111 SER A N 1
ATOM 905 C CA . SER A 1 111 ? -8.667 16.704 -14.246 1.00 50.66 111 SER A CA 1
ATOM 906 C C . SER A 1 111 ? -9.510 15.401 -14.324 1.00 50.66 111 SER A C 1
ATOM 908 O O . SER A 1 111 ? -9.053 14.349 -14.778 1.00 50.66 111 SER A O 1
ATOM 910 N N . ASP A 1 112 ? -10.812 15.582 -14.058 1.00 50.19 112 ASP A N 1
ATOM 911 C CA . ASP A 1 112 ? -12.029 14.843 -14.467 1.00 50.19 112 ASP A CA 1
ATOM 912 C C . ASP A 1 112 ? -12.294 13.406 -13.970 1.00 50.19 112 ASP A C 1
ATOM 914 O O . ASP A 1 112 ? -13.463 13.028 -13.877 1.00 50.19 112 ASP A O 1
ATOM 918 N N . ALA A 1 113 ? -11.302 12.628 -13.529 1.00 51.78 113 ALA A N 1
ATOM 919 C CA . ALA A 1 113 ? -11.570 11.400 -12.745 1.00 51.78 113 ALA A CA 1
ATOM 920 C C . ALA A 1 113 ? -11.741 11.681 -11.228 1.00 51.78 113 ALA A C 1
ATOM 922 O O . ALA A 1 113 ? -11.990 10.774 -10.433 1.00 51.78 113 ALA A O 1
ATOM 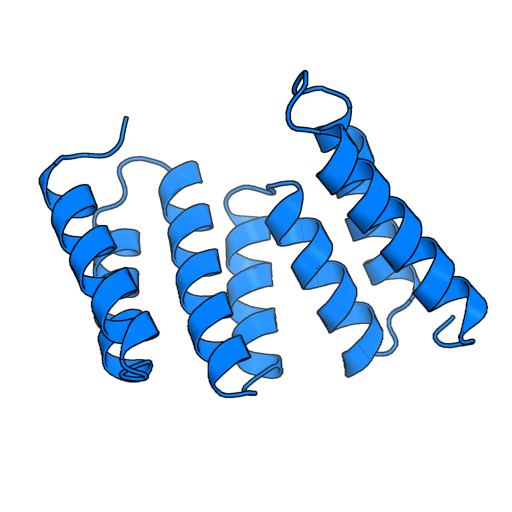923 N N . GLU A 1 114 ? -11.609 12.953 -10.834 1.00 52.88 114 GLU A N 1
ATOM 924 C CA . GLU A 1 114 ? -11.430 13.453 -9.464 1.00 52.88 114 GLU A CA 1
ATOM 925 C C . GLU A 1 114 ? -12.715 13.654 -8.648 1.00 52.88 114 GLU A C 1
ATOM 927 O O . GLU A 1 114 ? -12.621 13.733 -7.424 1.00 52.88 114 GLU A O 1
ATOM 932 N N . PHE A 1 115 ? -13.913 13.713 -9.248 1.00 53.50 115 PHE A N 1
ATOM 933 C CA . PHE A 1 115 ? -15.127 14.038 -8.476 1.00 53.50 115 PHE A CA 1
ATOM 934 C C . PHE A 1 115 ? -15.391 13.022 -7.357 1.00 53.50 115 PHE A C 1
ATOM 936 O O . PHE A 1 115 ? -15.679 13.406 -6.224 1.00 53.50 115 PHE A O 1
ATOM 943 N N . ASP A 1 116 ? -15.214 11.731 -7.645 1.00 58.53 116 ASP A N 1
ATOM 944 C CA . ASP A 1 116 ? -15.395 10.673 -6.652 1.00 58.53 116 ASP A CA 1
ATOM 945 C C . ASP A 1 116 ? -14.253 10.645 -5.625 1.00 58.53 116 ASP A C 1
ATOM 947 O O . ASP A 1 116 ? -14.505 10.376 -4.451 1.00 58.53 116 ASP A O 1
ATOM 951 N N . PHE A 1 117 ? -13.017 10.981 -6.021 1.00 63.91 117 PHE A N 1
ATOM 952 C CA . PHE A 1 117 ? -11.857 11.013 -5.123 1.00 63.91 117 PHE A CA 1
ATOM 953 C C . PHE A 1 117 ? -11.902 12.198 -4.152 1.00 63.91 117 PHE A C 1
ATOM 955 O O . PHE A 1 117 ? -11.717 12.018 -2.945 1.00 63.91 117 PHE A O 1
ATOM 962 N N . GLU A 1 118 ? -12.181 13.404 -4.647 1.00 64.75 118 GLU A N 1
ATOM 963 C CA . GLU A 1 118 ? -12.326 14.587 -3.804 1.00 64.75 118 GLU A CA 1
ATOM 964 C C . GLU A 1 118 ? -13.552 14.450 -2.895 1.00 64.75 118 GLU A C 1
ATOM 966 O O . GLU A 1 118 ? -13.469 14.747 -1.701 1.00 64.75 118 GLU A O 1
ATOM 971 N N . LEU A 1 119 ? -14.672 13.928 -3.408 1.00 66.44 119 LEU A N 1
ATOM 972 C CA . LEU A 1 119 ? -15.852 13.649 -2.593 1.00 66.44 119 LEU A CA 1
ATOM 973 C C . LEU A 1 119 ? -15.569 12.582 -1.528 1.00 66.44 119 LEU A C 1
ATOM 975 O O . LEU A 1 119 ? -15.986 12.762 -0.384 1.00 66.44 119 LEU A O 1
ATOM 979 N N . PHE A 1 120 ? -14.859 11.501 -1.866 1.00 70.31 120 PHE A N 1
ATOM 980 C CA . PHE A 1 120 ? -14.453 10.462 -0.917 1.00 70.31 120 PHE A CA 1
ATOM 981 C C . PHE A 1 120 ? -13.530 11.022 0.167 1.00 70.31 120 PHE A C 1
ATOM 983 O O . PHE A 1 120 ? -13.787 10.816 1.353 1.00 70.31 120 PHE A O 1
ATOM 990 N N . SER A 1 121 ? -12.517 11.796 -0.217 1.00 66.38 121 SER A N 1
ATOM 991 C CA . SER A 1 121 ? -11.560 12.410 0.708 1.00 66.38 121 SER A CA 1
ATOM 992 C C . SER A 1 121 ? -12.251 13.416 1.631 1.00 66.38 121 SER A C 1
ATOM 994 O O . SER A 1 121 ? -12.147 13.307 2.851 1.00 66.38 121 SER A O 1
ATOM 996 N N . ARG A 1 122 ? -13.063 14.333 1.083 1.00 67.94 122 ARG A N 1
ATOM 997 C CA . ARG A 1 122 ? -13.837 15.309 1.870 1.00 67.94 122 ARG A CA 1
ATOM 998 C C . ARG A 1 122 ? -14.851 14.637 2.794 1.00 67.94 122 ARG A C 1
ATOM 1000 O O . ARG A 1 122 ? -14.995 15.063 3.938 1.00 67.94 122 ARG A O 1
ATOM 1007 N N . ARG A 1 123 ? -15.558 13.598 2.324 1.00 69.88 123 ARG A N 1
ATOM 1008 C CA . ARG A 1 123 ? -16.489 12.819 3.158 1.00 69.88 123 ARG A CA 1
ATOM 1009 C C . ARG A 1 123 ? -15.757 12.108 4.281 1.00 69.88 123 ARG A C 1
ATOM 1011 O O . ARG A 1 123 ? -16.227 12.165 5.406 1.00 69.88 123 ARG A O 1
ATOM 1018 N N . THR A 1 124 ? -14.616 11.491 3.999 1.00 66.94 124 THR A N 1
ATOM 1019 C CA . THR A 1 124 ? -13.848 10.745 5.001 1.00 66.94 124 THR A CA 1
ATOM 1020 C C . THR A 1 124 ? -13.300 11.680 6.075 1.00 66.94 124 THR A C 1
ATOM 1022 O O . THR A 1 124 ? -13.545 11.434 7.251 1.00 66.94 124 THR A O 1
ATOM 1025 N N . VAL A 1 125 ? -12.687 12.808 5.693 1.00 66.75 125 VAL A N 1
ATOM 1026 C CA . VAL A 1 125 ? -12.238 13.851 6.637 1.00 66.75 125 VAL A CA 1
ATOM 1027 C C . VAL A 1 125 ? -13.393 14.339 7.503 1.00 66.75 125 VAL A C 1
ATOM 1029 O O . VAL A 1 125 ? -13.296 14.352 8.727 1.00 66.75 125 VAL A O 1
ATOM 1032 N N . ARG A 1 126 ? -14.511 14.713 6.871 1.00 66.44 126 ARG A N 1
ATOM 1033 C CA . ARG A 1 126 ? -15.683 15.244 7.568 1.00 66.44 126 ARG A CA 1
ATOM 1034 C C . ARG A 1 126 ? -16.309 14.218 8.510 1.00 66.44 126 ARG A C 1
ATOM 1036 O O . ARG A 1 126 ? -16.624 14.559 9.641 1.00 66.44 126 ARG A O 1
ATOM 1043 N N . SER A 1 127 ? -16.483 12.976 8.068 1.00 64.44 127 SER A N 1
ATOM 1044 C CA . SER A 1 127 ? -17.045 11.911 8.900 1.00 64.44 127 SER A CA 1
ATOM 1045 C C . SER A 1 127 ? -16.127 11.552 10.058 1.00 64.44 127 SER A C 1
ATOM 1047 O O . SER A 1 127 ? -16.621 11.327 11.158 1.00 64.44 127 SER A O 1
ATOM 1049 N N . MET A 1 128 ? -14.808 11.527 9.855 1.00 63.50 128 MET A N 1
ATOM 1050 C CA . MET A 1 128 ? -13.892 11.320 10.971 1.00 63.50 128 MET A CA 1
ATOM 1051 C C . MET A 1 128 ? -13.994 12.507 11.962 1.00 63.50 128 MET A C 1
ATOM 1053 O O . MET A 1 128 ? -14.068 12.252 13.163 1.00 63.50 128 MET A O 1
ATOM 1057 N N . ALA A 1 129 ? -14.135 13.755 11.477 1.00 61.38 129 ALA A N 1
ATOM 1058 C CA . ALA A 1 129 ? -14.317 14.965 12.302 1.00 61.38 129 ALA A CA 1
ATOM 1059 C C . ALA A 1 129 ? -15.614 14.966 13.116 1.00 61.38 129 ALA A C 1
ATOM 1061 O O . ALA A 1 129 ? -15.627 15.353 14.281 1.00 61.38 129 ALA A O 1
ATOM 1062 N N . GLU A 1 130 ? -16.707 14.496 12.519 1.00 59.59 130 GLU A N 1
ATOM 1063 C CA . GLU A 1 130 ? -18.024 14.425 13.157 1.00 59.59 130 GLU A CA 1
ATOM 1064 C C . GLU A 1 130 ? -18.138 13.277 14.179 1.00 59.59 130 GLU A C 1
ATOM 1066 O O . GLU A 1 130 ? -18.914 13.381 15.127 1.00 59.59 130 GLU A O 1
ATOM 1071 N N . LEU A 1 131 ? -17.367 12.192 14.028 1.00 53.88 131 LEU A N 1
ATOM 1072 C CA . LEU A 1 131 ? -17.414 11.021 14.918 1.00 53.88 131 LEU A CA 1
ATOM 1073 C C . LEU A 1 131 ? -16.675 11.210 16.255 1.00 53.88 131 LEU A C 1
ATOM 1075 O O . LEU A 1 131 ? -16.618 10.267 17.044 1.00 53.88 131 LEU A O 1
ATOM 1079 N N . GLY A 1 132 ? -16.090 12.383 16.524 1.00 51.00 132 GLY A N 1
ATOM 1080 C CA . GLY A 1 132 ? -15.255 12.586 17.716 1.00 51.00 132 GLY A CA 1
ATOM 1081 C C . GLY A 1 132 ? -14.026 11.668 17.739 1.00 51.00 132 GLY A C 1
ATOM 1082 O O . GLY A 1 132 ? -13.434 11.430 18.788 1.00 51.00 132 GLY A O 1
ATOM 1083 N N . ALA A 1 133 ? -13.640 11.141 16.570 1.00 50.00 133 ALA A N 1
ATOM 1084 C CA . ALA A 1 133 ? -12.306 10.601 16.317 1.00 50.00 133 ALA A CA 1
ATOM 1085 C C . ALA A 1 133 ? -11.304 11.743 16.030 1.00 50.00 133 ALA A C 1
ATOM 1087 O O . ALA A 1 133 ? -10.308 11.528 15.344 1.00 50.00 133 ALA A O 1
ATOM 1088 N N . PHE A 1 134 ? -11.649 12.945 16.509 1.00 43.88 134 PHE A N 1
ATOM 1089 C CA . PHE A 1 134 ? -10.972 14.234 16.482 1.00 43.88 134 PHE A CA 1
ATOM 1090 C C . PHE A 1 134 ? -11.009 14.784 17.905 1.00 43.88 134 PHE A C 1
ATOM 1092 O O . PHE A 1 134 ? -12.091 14.668 18.532 1.00 43.88 134 PHE A O 1
#